Protein AF-A0A6I4T6Z5-F1 (afdb_monomer_lite)

Secondary structure (DSSP, 8-state):
-HHHHHHHHHHHHHHHHHHHHH---HHHHHHHHHHHHHHHHHHHHHHHT-HHHHHHHHHHHHHHHHHTTTS--HHHHHHHHHHHTT-

Sequence (87 aa):
MNLQIITELKLALTSYRDAVANTFQSEDMADYQRLISITEQLIEKLESGDMQEVRSLTLAFSRCVTDSFATQPHEYQRLSKLVDQVR

Organism: NCBI:txid1808508

Structure (mmCIF, N/CA/C/O backbone):
data_AF-A0A6I4T6Z5-F1
#
_entry.id   AF-A0A6I4T6Z5-F1
#
loop_
_atom_site.group_PDB
_atom_site.id
_atom_site.type_symbol
_atom_site.label_atom_id
_atom_site.label_alt_id
_atom_site.label_comp_id
_atom_site.label_asym_id
_atom_site.label_entity_id
_atom_site.label_seq_id
_atom_site.pdbx_PDB_ins_code
_atom_site.Cartn_x
_atom_site.Cartn_y
_atom_site.Cartn_z
_atom_site.occupancy
_atom_site.B_iso_or_equiv
_atom_site.auth_seq_id
_atom_site.auth_comp_id
_atom_site.auth_asym_id
_atom_site.auth_atom_id
_atom_site.pdbx_PDB_model_num
ATOM 1 N N . MET A 1 1 ? -4.418 3.080 18.629 1.00 51.66 1 MET A N 1
ATOM 2 C CA . MET A 1 1 ? -3.897 1.945 17.838 1.00 51.66 1 MET A CA 1
ATOM 3 C C . MET A 1 1 ? -3.688 2.283 16.353 1.00 51.66 1 MET A C 1
ATOM 5 O O . MET A 1 1 ? -2.738 1.766 15.794 1.00 51.66 1 MET A O 1
ATOM 9 N N . ASN A 1 2 ? -4.453 3.197 15.727 1.00 61.41 2 ASN A N 1
ATOM 10 C CA . ASN A 1 2 ? -4.342 3.465 14.273 1.00 61.41 2 ASN A CA 1
ATOM 11 C C . ASN A 1 2 ? -3.175 4.356 13.797 1.00 61.41 2 ASN A C 1
ATOM 13 O O . ASN A 1 2 ? -2.696 4.160 12.686 1.00 61.41 2 ASN A O 1
ATOM 17 N N . LEU A 1 3 ? -2.683 5.313 14.595 1.00 69.31 3 LEU A N 1
ATOM 18 C CA . LEU A 1 3 ? -1.700 6.301 14.106 1.00 69.31 3 LEU A CA 1
ATOM 19 C C . LEU A 1 3 ? -0.359 5.690 13.676 1.00 69.31 3 LEU A C 1
ATOM 21 O O . LEU A 1 3 ? 0.214 6.119 12.682 1.00 69.31 3 LEU A O 1
ATOM 25 N N . GLN A 1 4 ? 0.135 4.682 14.397 1.00 78.25 4 GLN A N 1
ATOM 26 C CA . GLN A 1 4 ? 1.423 4.061 14.081 1.00 78.25 4 GLN A CA 1
ATOM 27 C C . GLN A 1 4 ? 1.363 3.262 12.772 1.00 78.25 4 GLN A C 1
ATOM 29 O O . GLN A 1 4 ? 2.276 3.348 11.961 1.00 78.25 4 GLN A O 1
ATOM 34 N N . ILE A 1 5 ? 0.256 2.557 12.532 1.00 76.69 5 ILE A N 1
ATOM 35 C CA . ILE A 1 5 ? 0.040 1.775 11.308 1.00 76.69 5 ILE A CA 1
ATOM 36 C C . ILE A 1 5 ? -0.113 2.701 10.102 1.00 76.69 5 ILE A C 1
ATOM 38 O O . ILE A 1 5 ? 0.507 2.469 9.071 1.00 76.69 5 ILE A O 1
ATOM 42 N N . ILE A 1 6 ? -0.862 3.798 10.247 1.00 80.38 6 ILE A N 1
ATOM 43 C CA . ILE A 1 6 ? -1.003 4.808 9.190 1.00 80.38 6 ILE A CA 1
ATOM 44 C C . ILE A 1 6 ? 0.360 5.417 8.824 1.00 80.38 6 ILE A C 1
ATOM 46 O O . ILE A 1 6 ? 0.646 5.605 7.643 1.00 80.38 6 ILE A O 1
ATOM 50 N N . THR A 1 7 ? 1.218 5.703 9.807 1.00 83.31 7 THR A N 1
ATOM 51 C CA . THR A 1 7 ? 2.572 6.219 9.550 1.00 83.31 7 THR A CA 1
ATOM 52 C C . THR A 1 7 ? 3.426 5.222 8.767 1.00 83.31 7 THR A C 1
ATOM 54 O O . THR A 1 7 ? 4.057 5.607 7.787 1.00 83.31 7 THR A O 1
ATOM 57 N N . GLU A 1 8 ? 3.413 3.945 9.146 1.00 80.69 8 GLU A N 1
ATOM 58 C CA . GLU A 1 8 ? 4.157 2.892 8.438 1.00 80.69 8 GLU A CA 1
ATOM 59 C C . GLU A 1 8 ? 3.637 2.695 7.002 1.00 80.69 8 GLU A C 1
ATOM 61 O O . GLU A 1 8 ? 4.430 2.593 6.067 1.00 80.69 8 GLU A O 1
ATOM 66 N N . LEU A 1 9 ? 2.315 2.743 6.792 1.00 82.00 9 LEU A N 1
ATOM 67 C CA . LEU A 1 9 ? 1.712 2.700 5.452 1.00 82.00 9 LEU A CA 1
ATOM 68 C C . LEU A 1 9 ? 2.130 3.905 4.597 1.00 82.00 9 LEU A C 1
ATOM 70 O O . LEU A 1 9 ? 2.431 3.742 3.417 1.00 82.00 9 LEU A O 1
ATOM 74 N N . LYS A 1 10 ? 2.204 5.110 5.177 1.00 85.19 10 LYS A N 1
ATOM 75 C CA . LYS A 1 10 ? 2.672 6.320 4.474 1.00 85.19 10 LYS A CA 1
ATOM 76 C C . LYS A 1 10 ? 4.156 6.228 4.094 1.00 85.19 10 LYS A C 1
ATOM 78 O O . LYS A 1 10 ? 4.536 6.675 3.009 1.00 85.19 10 LYS A O 1
ATOM 83 N N . LEU A 1 11 ? 4.985 5.627 4.949 1.00 85.06 11 LEU A N 1
ATOM 84 C CA . LEU A 1 11 ? 6.391 5.354 4.637 1.00 85.06 11 LEU A CA 1
ATOM 85 C C . LEU A 1 11 ? 6.517 4.363 3.475 1.00 85.06 11 LEU A C 1
ATOM 87 O O . LEU A 1 11 ? 7.189 4.674 2.494 1.00 85.06 11 LEU A O 1
ATOM 91 N N . ALA A 1 12 ? 5.808 3.234 3.525 1.00 80.62 12 ALA A N 1
ATOM 92 C CA . ALA A 1 12 ? 5.812 2.265 2.430 1.00 80.62 12 ALA A CA 1
ATOM 93 C C . ALA A 1 12 ? 5.285 2.856 1.117 1.00 80.62 12 ALA A C 1
ATOM 95 O O . ALA A 1 12 ? 5.896 2.648 0.073 1.00 80.62 12 ALA A O 1
ATOM 96 N N . LEU A 1 13 ? 4.225 3.669 1.163 1.00 84.75 13 LEU A N 1
ATOM 97 C CA . LEU A 1 13 ? 3.708 4.380 -0.009 1.00 84.75 13 LEU A CA 1
ATOM 98 C C . LEU A 1 13 ? 4.780 5.258 -0.672 1.00 84.75 13 LEU A C 1
ATOM 100 O O . LEU A 1 13 ? 4.848 5.343 -1.898 1.00 84.75 13 LEU A O 1
ATOM 104 N N . THR A 1 14 ? 5.623 5.900 0.137 1.00 85.38 14 THR A N 1
ATOM 105 C CA . THR A 1 14 ? 6.739 6.716 -0.357 1.00 85.38 14 THR A CA 1
ATOM 106 C C . THR A 1 14 ? 7.780 5.827 -1.030 1.00 85.38 14 THR A C 1
ATOM 108 O O . THR A 1 14 ? 8.124 6.066 -2.184 1.00 85.38 14 THR A O 1
ATOM 111 N N . SER A 1 15 ? 8.179 4.730 -0.380 1.00 82.44 15 SER A N 1
ATOM 112 C CA . SER A 1 15 ? 9.101 3.748 -0.960 1.00 82.44 15 SER A CA 1
ATOM 113 C C . SER A 1 15 ? 8.583 3.135 -2.266 1.00 82.44 15 SER A C 1
ATOM 115 O O . SER A 1 15 ? 9.376 2.886 -3.168 1.00 82.44 15 SER A O 1
ATOM 117 N N . TYR A 1 16 ? 7.271 2.920 -2.410 1.00 81.50 16 TYR A N 1
ATOM 118 C CA . TYR A 1 16 ? 6.682 2.385 -3.645 1.00 81.50 16 TYR A CA 1
ATOM 119 C C . TYR A 1 16 ? 6.739 3.397 -4.781 1.00 81.50 16 TYR A C 1
ATOM 121 O O . TYR A 1 16 ? 7.060 3.041 -5.911 1.00 81.50 16 TYR A O 1
ATOM 129 N N . ARG A 1 17 ? 6.470 4.672 -4.489 1.00 84.12 17 ARG A N 1
ATOM 130 C CA . ARG A 1 17 ? 6.589 5.755 -5.474 1.00 84.12 17 ARG A CA 1
ATOM 131 C C . ARG A 1 17 ? 8.037 5.946 -5.917 1.00 84.12 17 ARG A C 1
ATOM 133 O O . ARG A 1 17 ? 8.285 6.099 -7.112 1.00 84.12 17 ARG A O 1
ATOM 140 N N . ASP A 1 18 ? 8.980 5.855 -4.984 1.00 83.06 18 ASP A N 1
ATOM 141 C CA . ASP A 1 18 ? 10.407 5.891 -5.297 1.00 83.06 18 ASP A CA 1
ATOM 142 C C . ASP A 1 18 ? 10.823 4.670 -6.130 1.00 83.06 18 ASP A C 1
ATOM 144 O O . ASP A 1 18 ? 11.560 4.812 -7.105 1.00 83.06 18 ASP A O 1
ATOM 148 N N . ALA A 1 19 ? 10.314 3.476 -5.812 1.00 79.94 19 ALA A N 1
ATOM 149 C CA . ALA A 1 19 ? 10.564 2.272 -6.599 1.00 79.94 19 ALA A CA 1
ATOM 150 C C . ALA A 1 19 ? 10.031 2.415 -8.033 1.00 79.94 19 ALA A C 1
ATOM 152 O O . ALA A 1 19 ? 10.779 2.152 -8.969 1.00 79.94 19 ALA A O 1
ATOM 153 N N . VAL A 1 20 ? 8.808 2.925 -8.232 1.00 81.12 20 VAL A N 1
ATOM 154 C CA . VAL A 1 20 ? 8.266 3.255 -9.569 1.00 81.12 20 VAL A CA 1
ATOM 155 C C . VAL A 1 20 ? 9.185 4.218 -10.318 1.00 81.12 20 VAL A C 1
ATOM 157 O O . VAL A 1 20 ? 9.464 3.996 -11.492 1.00 81.12 20 VAL A O 1
ATOM 160 N N . ALA A 1 21 ? 9.676 5.269 -9.658 1.00 80.00 21 ALA A N 1
ATOM 161 C CA . ALA A 1 21 ? 10.542 6.264 -10.290 1.00 80.00 21 ALA A CA 1
ATOM 162 C C . ALA A 1 21 ? 11.908 5.698 -10.722 1.00 80.00 21 ALA A C 1
ATOM 164 O O . ALA A 1 21 ? 12.506 6.207 -11.669 1.00 80.00 21 ALA A O 1
ATOM 165 N N . ASN A 1 22 ? 12.394 4.653 -10.045 1.00 76.75 22 ASN A N 1
ATOM 166 C CA . ASN A 1 22 ? 13.700 4.037 -10.297 1.00 76.75 22 ASN A CA 1
ATOM 167 C C . ASN A 1 22 ? 13.623 2.696 -11.053 1.00 76.75 22 ASN A C 1
ATOM 169 O O . ASN A 1 22 ? 14.657 2.102 -11.363 1.00 76.75 22 ASN A O 1
ATOM 173 N N . THR A 1 23 ? 12.418 2.210 -11.352 1.00 75.06 23 THR A N 1
ATOM 174 C CA . THR A 1 23 ? 12.193 0.937 -12.041 1.00 75.06 23 THR A CA 1
ATOM 175 C C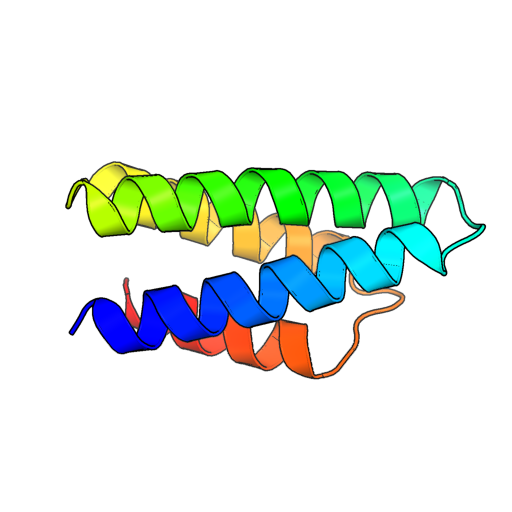 . THR A 1 23 ? 11.987 1.170 -13.532 1.00 75.06 23 THR A C 1
ATOM 177 O O . THR A 1 23 ? 11.091 1.899 -13.945 1.00 75.06 23 THR A O 1
ATOM 180 N N . PHE A 1 24 ? 12.795 0.500 -14.354 1.00 69.12 24 PHE A N 1
ATOM 181 C CA . PHE A 1 24 ? 12.706 0.570 -15.819 1.00 69.12 24 PHE A CA 1
ATOM 182 C C . PHE A 1 24 ? 11.992 -0.642 -16.441 1.00 69.12 24 PHE A C 1
ATOM 184 O O . PHE A 1 24 ? 11.774 -0.676 -17.651 1.00 69.12 24 PHE A O 1
ATOM 191 N N . GLN A 1 25 ? 11.635 -1.639 -15.625 1.00 73.56 25 GLN A N 1
ATOM 192 C CA . GLN A 1 25 ? 10.888 -2.823 -16.045 1.00 73.56 25 GLN A CA 1
ATOM 193 C C . GLN A 1 25 ? 9.384 -2.563 -15.913 1.00 73.56 25 GLN A C 1
ATOM 195 O O . GLN A 1 25 ? 8.898 -2.191 -14.847 1.00 73.56 25 GLN A O 1
ATOM 200 N N . SER A 1 26 ? 8.634 -2.754 -16.999 1.00 71.81 26 SER A N 1
ATOM 201 C CA . SER A 1 26 ? 7.202 -2.428 -17.044 1.00 71.81 26 SER A CA 1
ATOM 202 C C . SER A 1 26 ? 6.342 -3.295 -16.121 1.00 71.81 26 SER A C 1
ATOM 204 O O . SER A 1 26 ? 5.319 -2.820 -15.635 1.00 71.81 26 SER A O 1
ATOM 206 N N . GLU A 1 27 ? 6.741 -4.547 -15.883 1.00 70.56 27 GLU A N 1
ATOM 207 C CA . GLU A 1 27 ? 6.021 -5.480 -15.003 1.00 70.56 27 GLU A CA 1
ATOM 208 C C . GLU A 1 27 ? 6.155 -5.075 -13.531 1.00 70.56 27 GLU A C 1
ATOM 210 O O . GLU A 1 27 ? 5.143 -4.836 -12.873 1.00 70.56 27 GLU A O 1
ATOM 215 N N . ASP A 1 28 ? 7.386 -4.853 -13.059 1.00 71.75 28 ASP A N 1
ATOM 216 C CA . ASP A 1 28 ? 7.656 -4.341 -11.710 1.00 71.75 28 ASP A CA 1
ATOM 217 C C . ASP A 1 28 ? 6.951 -2.988 -11.471 1.00 71.75 28 ASP A C 1
ATOM 219 O O . ASP A 1 28 ? 6.381 -2.740 -10.408 1.00 71.75 28 ASP A O 1
ATOM 223 N N . MET A 1 29 ? 6.924 -2.104 -12.478 1.00 79.25 29 MET A N 1
ATOM 224 C CA . MET A 1 29 ? 6.250 -0.804 -12.382 1.00 79.25 29 MET A CA 1
ATOM 225 C C . MET A 1 29 ? 4.731 -0.942 -12.192 1.00 79.25 29 MET A C 1
ATOM 227 O O . MET A 1 29 ? 4.147 -0.210 -11.391 1.00 79.25 29 MET A O 1
ATOM 231 N N . ALA A 1 30 ? 4.090 -1.875 -12.903 1.00 82.19 30 ALA A N 1
ATOM 232 C CA . ALA A 1 30 ? 2.657 -2.138 -12.772 1.00 82.19 30 ALA A CA 1
ATOM 233 C C . ALA A 1 30 ? 2.308 -2.706 -11.386 1.00 82.19 30 ALA A C 1
ATOM 235 O O . ALA A 1 30 ? 1.283 -2.343 -10.801 1.00 82.19 30 ALA A O 1
ATOM 236 N N . ASP A 1 31 ? 3.179 -3.546 -10.835 1.00 80.56 31 ASP A N 1
ATOM 237 C CA . ASP A 1 31 ? 3.012 -4.110 -9.499 1.00 80.56 31 ASP A CA 1
ATOM 238 C C . ASP A 1 31 ? 3.192 -3.058 -8.402 1.00 80.56 31 ASP A C 1
ATOM 240 O O . ASP A 1 31 ? 2.341 -2.941 -7.514 1.00 80.56 31 ASP A O 1
ATOM 244 N N . TYR A 1 32 ? 4.209 -2.196 -8.503 1.00 81.50 32 TYR A N 1
ATOM 245 C CA . TYR A 1 32 ? 4.346 -1.068 -7.581 1.00 81.50 32 TYR A CA 1
ATOM 246 C C . TYR A 1 32 ? 3.164 -0.094 -7.674 1.00 81.50 32 TYR A C 1
ATOM 248 O O . TYR A 1 32 ? 2.697 0.396 -6.647 1.00 81.50 32 TYR A O 1
ATOM 256 N N . GLN A 1 33 ? 2.616 0.154 -8.867 1.00 84.56 33 GLN A N 1
ATOM 257 C CA . GLN A 1 33 ? 1.407 0.972 -9.028 1.00 84.56 33 GLN A CA 1
ATOM 258 C C . GLN A 1 33 ? 0.178 0.350 -8.349 1.00 84.56 33 GLN A C 1
ATOM 260 O O . GLN A 1 33 ? -0.591 1.068 -7.701 1.00 84.56 33 GLN A O 1
ATOM 265 N N . ARG A 1 34 ? -0.002 -0.976 -8.431 1.00 85.44 34 ARG A N 1
ATOM 266 C CA . ARG A 1 34 ? -1.062 -1.671 -7.678 1.00 85.44 34 ARG A CA 1
ATOM 267 C C . ARG A 1 34 ? -0.860 -1.534 -6.173 1.00 85.44 34 ARG A C 1
ATOM 269 O O . ARG A 1 34 ? -1.815 -1.215 -5.465 1.00 85.44 34 ARG A O 1
ATOM 276 N N . LEU A 1 35 ? 0.368 -1.720 -5.687 1.00 84.00 35 LEU A N 1
ATOM 277 C CA . LEU A 1 35 ? 0.696 -1.576 -4.267 1.00 84.00 35 LEU A CA 1
ATOM 278 C C . LEU A 1 35 ? 0.442 -0.153 -3.755 1.00 84.00 35 LEU A C 1
ATOM 280 O O . LEU A 1 35 ? -0.123 0.002 -2.672 1.00 84.00 35 LEU A O 1
ATOM 284 N N . ILE A 1 36 ? 0.781 0.876 -4.539 1.00 87.31 36 ILE A N 1
ATOM 285 C CA . ILE A 1 36 ? 0.454 2.283 -4.247 1.00 87.31 36 ILE A CA 1
ATOM 286 C C . ILE A 1 36 ? -1.056 2.441 -4.060 1.00 87.31 36 ILE A C 1
ATOM 288 O O . ILE A 1 36 ? -1.494 2.906 -3.009 1.00 87.31 36 ILE A O 1
ATOM 292 N N . SER A 1 37 ? -1.851 1.987 -5.034 1.00 90.56 37 SER A N 1
ATOM 293 C CA . SER A 1 37 ? -3.308 2.151 -5.005 1.00 90.56 37 SER A CA 1
ATOM 294 C C . SER A 1 37 ? -3.962 1.439 -3.817 1.00 90.56 37 SER A C 1
ATOM 296 O O . SER A 1 37 ? -4.847 1.999 -3.169 1.00 90.56 37 SER A O 1
ATOM 298 N N . ILE A 1 38 ? -3.520 0.219 -3.493 1.00 88.38 38 ILE A N 1
ATOM 299 C CA . ILE A 1 38 ? -4.045 -0.528 -2.343 1.00 88.38 38 ILE A CA 1
ATOM 300 C C . ILE A 1 38 ? -3.658 0.164 -1.029 1.00 88.38 38 ILE A C 1
ATOM 302 O O . ILE A 1 38 ? -4.484 0.267 -0.126 1.00 88.38 38 ILE A O 1
ATOM 306 N N . THR A 1 39 ? -2.424 0.663 -0.922 1.00 86.81 39 THR A N 1
ATOM 307 C CA . THR A 1 39 ? -1.912 1.314 0.296 1.00 86.81 39 THR A CA 1
ATOM 308 C C . THR A 1 39 ? -2.611 2.646 0.568 1.00 86.81 39 THR A C 1
ATOM 310 O O . THR A 1 39 ? -2.940 2.935 1.717 1.00 86.81 39 THR A O 1
ATOM 313 N N . GLU A 1 40 ? -2.897 3.435 -0.472 1.00 90.25 40 GLU A N 1
ATOM 314 C CA . GLU A 1 40 ? -3.682 4.674 -0.362 1.00 90.25 40 GLU A CA 1
ATOM 315 C C . GLU A 1 40 ? -5.092 4.401 0.166 1.00 90.25 40 GLU A C 1
ATOM 317 O O . GLU A 1 40 ? -5.522 5.039 1.127 1.00 90.25 40 GLU A O 1
ATOM 322 N N . GLN A 1 41 ? -5.771 3.398 -0.397 1.00 90.94 41 GLN A N 1
ATOM 323 C CA . GLN A 1 41 ? -7.092 2.983 0.075 1.00 90.94 41 GLN A CA 1
ATOM 324 C C . GLN A 1 41 ? -7.029 2.479 1.523 1.00 90.94 41 GLN A C 1
ATOM 326 O O . GLN A 1 41 ? -7.883 2.819 2.333 1.00 90.94 41 GLN A O 1
ATOM 331 N N . LEU A 1 42 ? -5.996 1.718 1.894 1.00 87.38 42 LEU A N 1
ATOM 332 C CA . LEU A 1 42 ? -5.808 1.233 3.266 1.00 87.38 42 LEU A CA 1
ATOM 333 C C . LEU A 1 42 ? -5.682 2.384 4.271 1.00 87.38 42 LEU A C 1
ATOM 335 O O . LEU A 1 42 ? -6.302 2.335 5.334 1.00 87.38 42 LEU A O 1
ATOM 339 N N . ILE A 1 43 ? -4.918 3.425 3.927 1.00 87.94 43 ILE A N 1
ATOM 340 C CA . ILE A 1 43 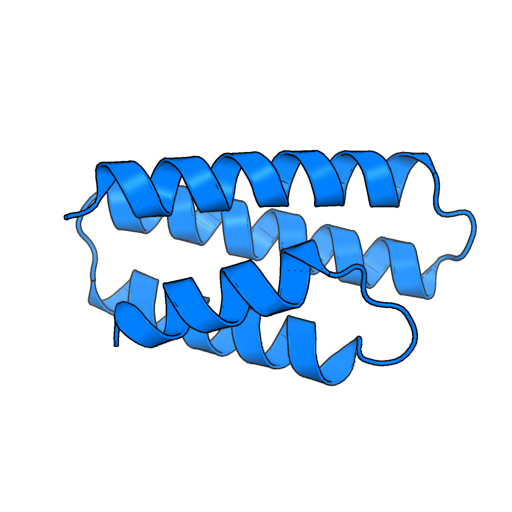? -4.781 4.638 4.745 1.00 87.94 43 ILE A CA 1
ATOM 341 C C . ILE A 1 43 ? -6.135 5.337 4.887 1.00 87.94 43 ILE A C 1
ATOM 343 O O . ILE A 1 43 ? -6.549 5.613 6.011 1.00 87.94 43 ILE A O 1
ATOM 347 N N . GLU A 1 44 ? -6.840 5.573 3.777 1.00 90.69 44 GLU A N 1
ATOM 348 C CA . GLU A 1 44 ? -8.151 6.234 3.780 1.00 90.69 44 GLU A CA 1
ATOM 349 C C . GLU A 1 44 ? -9.154 5.475 4.661 1.00 90.69 44 GLU A C 1
ATOM 351 O O . GLU A 1 44 ? -9.831 6.059 5.512 1.00 90.69 44 GLU A O 1
ATOM 356 N N . LYS A 1 45 ? -9.221 4.147 4.515 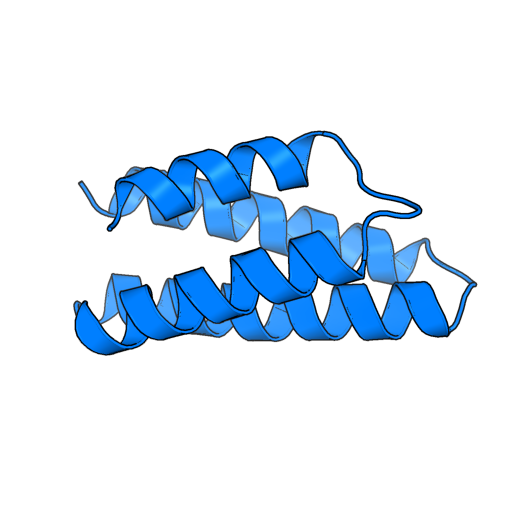1.00 89.19 45 LYS A N 1
ATOM 357 C CA . LYS A 1 45 ? -10.159 3.317 5.276 1.00 89.19 45 LYS A CA 1
ATOM 358 C C . LYS A 1 45 ? -9.791 3.244 6.756 1.00 89.19 45 LYS A C 1
ATOM 360 O O . LYS A 1 45 ? -10.688 3.351 7.592 1.00 89.19 45 LYS A O 1
ATOM 365 N N . LEU A 1 46 ? -8.503 3.183 7.101 1.00 85.19 46 LEU A N 1
ATOM 366 C CA . LEU A 1 46 ? -8.034 3.281 8.491 1.00 85.19 46 LEU A CA 1
ATOM 367 C C . LEU A 1 46 ? -8.342 4.641 9.132 1.00 85.19 46 LEU A C 1
ATOM 369 O O . LEU A 1 46 ? -8.684 4.686 10.317 1.00 85.19 46 LEU A O 1
ATOM 373 N N . GLU A 1 47 ? -8.225 5.734 8.374 1.00 86.62 47 GLU A N 1
ATOM 374 C CA . GLU A 1 47 ? -8.574 7.087 8.826 1.00 86.62 47 GLU A CA 1
ATOM 375 C C . GLU A 1 47 ? -10.097 7.244 8.998 1.00 86.62 47 GLU A C 1
ATOM 377 O O . GLU A 1 47 ? -10.540 7.866 9.964 1.00 86.62 47 GLU A O 1
ATOM 382 N N . SER A 1 48 ? -10.902 6.615 8.133 1.00 87.50 48 SER A N 1
ATOM 383 C CA . SER A 1 48 ? -12.373 6.598 8.235 1.00 87.50 48 SER A CA 1
ATOM 384 C C . SER A 1 48 ? -12.927 5.645 9.307 1.00 87.50 48 SER A C 1
ATOM 386 O O . SER A 1 48 ? -14.080 5.778 9.716 1.00 87.50 48 SER A O 1
ATOM 388 N N . GLY A 1 49 ? -12.120 4.685 9.773 1.00 84.19 49 GLY A N 1
ATOM 389 C CA . GLY A 1 49 ? -12.529 3.660 10.735 1.00 84.19 49 GLY A CA 1
ATOM 390 C C . GLY A 1 49 ? -13.329 2.492 10.140 1.00 84.19 49 GLY A C 1
ATOM 391 O O . GLY A 1 49 ? -13.875 1.692 10.902 1.00 84.19 49 GLY A O 1
ATOM 392 N N . ASP A 1 50 ? -13.394 2.359 8.811 1.00 85.94 50 ASP A N 1
ATOM 393 C CA . ASP A 1 50 ? -14.054 1.234 8.135 1.00 85.94 50 ASP A CA 1
ATOM 394 C C . ASP A 1 50 ? -13.189 -0.035 8.192 1.00 85.94 50 ASP A C 1
ATOM 396 O O . ASP A 1 50 ? -12.453 -0.391 7.269 1.00 85.94 50 ASP A O 1
ATOM 400 N N . MET A 1 51 ? -13.278 -0.743 9.317 1.00 80.69 51 MET A N 1
ATOM 401 C CA . MET A 1 51 ? -12.463 -1.932 9.575 1.00 80.69 51 MET A CA 1
ATOM 402 C C . MET A 1 51 ? -12.803 -3.126 8.665 1.00 80.69 51 MET A C 1
ATOM 404 O O . MET A 1 51 ? -11.994 -4.050 8.549 1.00 80.69 51 MET A O 1
ATOM 408 N N . GLN A 1 52 ? -13.977 -3.141 8.024 1.00 83.31 52 GLN A N 1
ATOM 409 C CA . GLN A 1 52 ? -14.354 -4.209 7.096 1.00 83.31 52 GLN A CA 1
ATOM 410 C C . GLN A 1 52 ? -13.591 -4.062 5.777 1.00 83.31 52 GLN A C 1
ATOM 412 O O . GLN A 1 52 ? -12.974 -5.024 5.309 1.00 83.31 52 GLN A O 1
ATOM 417 N N . GLU A 1 5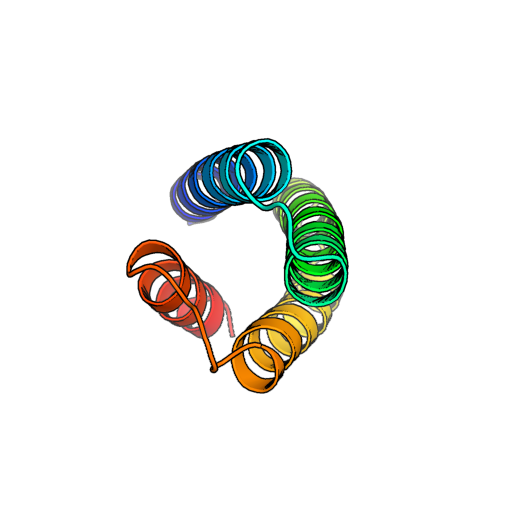3 ? -13.571 -2.850 5.227 1.00 83.69 53 GLU A N 1
ATOM 418 C CA . GLU A 1 53 ? -12.7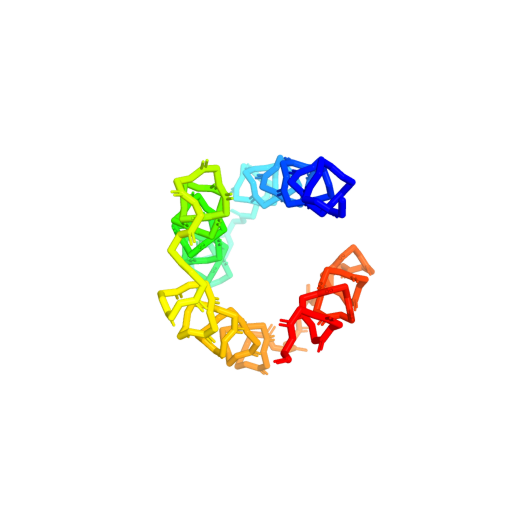69 -2.508 4.052 1.00 83.69 53 GLU A CA 1
ATOM 419 C C . GLU A 1 53 ? -11.270 -2.647 4.336 1.00 83.69 53 GLU A C 1
ATOM 421 O O . GLU A 1 53 ? -10.553 -3.255 3.541 1.00 83.69 53 GLU A O 1
ATOM 426 N N . VAL A 1 54 ? -10.795 -2.196 5.506 1.00 83.25 54 VAL A N 1
ATOM 427 C CA . VAL A 1 54 ? -9.387 -2.359 5.919 1.00 83.25 54 VAL A CA 1
ATOM 428 C C . VAL A 1 54 ? -8.954 -3.821 5.855 1.00 83.25 54 VAL A C 1
ATOM 430 O O . VAL A 1 54 ? -7.885 -4.117 5.323 1.00 83.25 54 VAL A O 1
ATOM 433 N N . ARG A 1 55 ? -9.776 -4.757 6.344 1.00 79.25 55 ARG A N 1
ATOM 434 C CA . ARG A 1 55 ? -9.476 -6.198 6.272 1.00 79.25 55 ARG A CA 1
ATOM 435 C C . ARG A 1 55 ? -9.446 -6.718 4.836 1.00 79.25 55 ARG A C 1
ATOM 437 O O . ARG A 1 55 ? -8.578 -7.523 4.502 1.00 79.25 55 ARG A O 1
ATOM 444 N N . SER A 1 56 ? -10.367 -6.268 3.987 1.00 84.38 56 SER A N 1
ATOM 445 C CA . SER A 1 56 ? -10.401 -6.651 2.569 1.00 84.38 56 SER A CA 1
ATOM 446 C C . SER A 1 56 ? -9.143 -6.175 1.831 1.00 84.38 56 SER A C 1
ATOM 448 O O . SER A 1 56 ? -8.449 -6.963 1.185 1.00 84.38 56 SER A O 1
ATOM 450 N N . LEU A 1 57 ? -8.787 -4.903 2.014 1.00 83.94 57 LEU A N 1
ATOM 451 C CA . LEU A 1 57 ? -7.612 -4.275 1.411 1.00 83.94 57 LEU A CA 1
ATOM 452 C C . LEU A 1 57 ? -6.302 -4.852 1.953 1.00 83.94 57 LEU A C 1
ATOM 454 O O . LEU A 1 57 ? -5.361 -5.038 1.194 1.00 83.94 57 LEU A O 1
ATOM 458 N N . THR A 1 58 ? -6.260 -5.218 3.232 1.00 80.06 58 THR A N 1
ATOM 459 C CA . THR A 1 58 ? -5.154 -5.960 3.862 1.00 80.06 58 THR A CA 1
ATOM 460 C C . THR A 1 58 ? -4.883 -7.283 3.143 1.00 80.06 58 THR A C 1
ATOM 462 O O . THR A 1 58 ? -3.737 -7.607 2.830 1.00 80.06 58 THR A O 1
ATOM 465 N N . LEU A 1 59 ? -5.934 -8.045 2.828 1.00 79.81 59 LEU A N 1
ATOM 466 C CA . LEU A 1 59 ? -5.800 -9.304 2.094 1.00 79.81 59 LEU A CA 1
ATOM 467 C C . LEU A 1 59 ? -5.368 -9.073 0.642 1.00 79.81 59 LEU A C 1
ATOM 469 O O . LEU A 1 59 ? -4.529 -9.813 0.131 1.00 79.81 59 LEU A O 1
ATOM 473 N N . ALA A 1 60 ? -5.920 -8.051 -0.018 1.00 83.62 60 ALA A N 1
ATOM 474 C CA . ALA A 1 60 ? -5.516 -7.669 -1.369 1.00 83.62 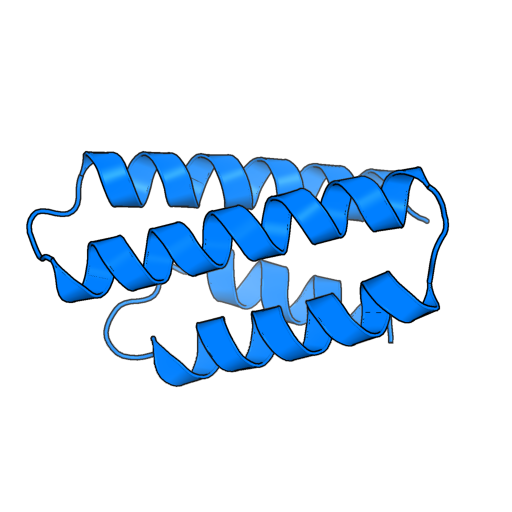60 ALA A CA 1
ATOM 475 C C . ALA A 1 60 ? -4.043 -7.235 -1.415 1.00 83.62 60 ALA A C 1
ATOM 477 O O . ALA A 1 60 ? -3.305 -7.660 -2.301 1.00 83.62 60 ALA A O 1
ATOM 478 N N . PHE A 1 61 ? -3.605 -6.461 -0.420 1.00 82.69 61 PHE A N 1
ATOM 479 C CA . PHE A 1 61 ? -2.221 -6.044 -0.238 1.00 82.69 61 PHE A CA 1
ATOM 480 C C . PHE A 1 61 ? -1.306 -7.257 -0.077 1.00 82.69 61 PHE A C 1
ATOM 482 O O . PHE A 1 61 ? -0.364 -7.413 -0.842 1.00 82.69 61 PHE A O 1
ATOM 489 N N . SER A 1 62 ? -1.620 -8.164 0.855 1.00 76.81 62 SER A N 1
ATOM 490 C CA . SER A 1 62 ? -0.833 -9.382 1.086 1.00 76.81 62 SER A CA 1
ATOM 491 C C . SER A 1 62 ? -0.717 -10.252 -0.170 1.00 76.81 62 SER A C 1
ATOM 493 O O . SER A 1 62 ? 0.368 -10.750 -0.467 1.00 76.81 62 SER A O 1
ATOM 495 N N . ARG A 1 63 ? -1.793 -10.388 -0.955 1.00 77.94 63 ARG A N 1
ATOM 496 C CA . ARG A 1 63 ? -1.761 -11.104 -2.242 1.00 77.94 63 ARG A CA 1
ATOM 497 C C . ARG A 1 63 ? -0.890 -10.402 -3.274 1.00 77.94 63 ARG A C 1
ATOM 499 O O . ARG A 1 63 ? -0.017 -11.045 -3.830 1.00 77.94 63 ARG A O 1
ATOM 506 N N . CYS A 1 64 ? -1.064 -9.095 -3.464 1.00 77.00 64 CYS A N 1
ATOM 507 C CA . CYS A 1 64 ? -0.246 -8.316 -4.395 1.00 77.00 64 CYS A CA 1
ATOM 508 C C . CYS A 1 64 ? 1.241 -8.384 -4.020 1.00 77.00 64 CYS A C 1
ATOM 510 O O . CYS A 1 64 ? 2.100 -8.529 -4.879 1.00 77.00 64 CYS A O 1
ATOM 512 N N . VAL A 1 65 ? 1.541 -8.350 -2.721 1.00 69.56 65 VAL A N 1
ATOM 513 C CA . VAL A 1 65 ? 2.894 -8.545 -2.205 1.00 69.56 65 VAL A CA 1
ATOM 514 C C . VAL A 1 65 ? 3.391 -9.961 -2.499 1.00 69.56 65 VAL A C 1
ATOM 516 O O . VAL A 1 65 ? 4.541 -10.095 -2.895 1.00 69.56 65 VAL A O 1
ATOM 519 N N . THR A 1 66 ? 2.549 -10.987 -2.327 1.00 67.81 66 THR A N 1
ATOM 520 C CA . THR A 1 66 ? 2.880 -12.409 -2.548 1.00 67.81 66 THR A CA 1
ATOM 521 C C . THR A 1 66 ? 3.117 -12.749 -4.020 1.00 67.81 66 THR A C 1
ATOM 523 O O . THR A 1 66 ? 4.037 -13.497 -4.342 1.00 67.81 66 THR A O 1
ATOM 526 N N . ASP A 1 67 ? 2.323 -12.176 -4.917 1.00 65.06 67 ASP A N 1
ATOM 527 C CA . ASP A 1 67 ? 2.405 -12.445 -6.350 1.00 65.06 67 ASP A CA 1
ATOM 528 C C . ASP A 1 67 ? 3.630 -11.754 -6.987 1.00 65.06 67 ASP A C 1
ATOM 530 O O . ASP A 1 67 ? 4.235 -12.304 -7.905 1.00 65.06 67 ASP A O 1
ATOM 534 N N . SER A 1 68 ? 4.082 -10.618 -6.438 1.00 59.19 68 SER A N 1
ATOM 535 C CA . SER A 1 68 ? 5.272 -9.875 -6.898 1.00 59.19 68 SER A CA 1
ATOM 536 C C . SER A 1 68 ? 6.604 -10.327 -6.254 1.00 59.19 68 SER A C 1
ATOM 538 O O . SER A 1 68 ? 7.577 -9.574 -6.245 1.00 59.19 68 SER A O 1
ATOM 540 N N . PHE A 1 69 ? 6.693 -11.542 -5.685 1.00 52.50 69 PHE A N 1
ATOM 541 C CA . PHE A 1 69 ? 7.830 -12.018 -4.858 1.00 52.50 69 PHE A CA 1
ATOM 542 C C . PHE A 1 69 ? 9.201 -12.145 -5.550 1.00 52.50 69 PHE A C 1
ATOM 544 O O . PHE A 1 69 ? 10.164 -12.560 -4.902 1.00 52.50 69 PHE A O 1
ATOM 551 N N . ALA A 1 70 ? 9.338 -11.807 -6.831 1.00 46.47 70 ALA A N 1
ATOM 552 C CA . ALA A 1 70 ? 10.623 -11.915 -7.515 1.00 46.47 70 ALA A CA 1
ATOM 553 C C . ALA A 1 70 ? 11.639 -10.831 -7.085 1.00 46.47 70 ALA A C 1
ATOM 555 O O . ALA A 1 70 ? 12.841 -11.047 -7.244 1.00 46.47 70 ALA A O 1
ATOM 556 N N . THR A 1 71 ? 11.202 -9.690 -6.528 1.00 48.34 71 THR A N 1
ATOM 557 C CA . THR A 1 71 ? 12.056 -8.481 -6.444 1.00 48.34 71 THR A CA 1
ATOM 558 C C . THR A 1 71 ? 11.837 -7.578 -5.213 1.00 48.34 71 THR A C 1
ATOM 560 O O . THR A 1 71 ? 12.139 -6.390 -5.279 1.00 48.34 71 THR A O 1
ATOM 563 N N . GLN A 1 72 ? 11.348 -8.068 -4.064 1.00 57.28 72 GLN A N 1
ATOM 564 C CA . GLN A 1 72 ? 10.943 -7.145 -2.983 1.00 57.28 72 GLN A CA 1
ATOM 565 C C . GLN A 1 72 ? 12.047 -6.666 -2.010 1.00 57.28 72 GLN A C 1
ATOM 567 O O . GLN A 1 72 ? 12.742 -7.487 -1.402 1.00 57.28 72 GLN A O 1
ATOM 572 N N . PRO A 1 73 ? 12.130 -5.342 -1.756 1.00 55.53 73 PRO A N 1
ATOM 573 C CA . PRO A 1 73 ? 12.863 -4.742 -0.635 1.00 55.53 73 PRO A CA 1
ATOM 574 C C . PRO A 1 73 ? 12.323 -5.134 0.761 1.00 55.53 73 PRO A C 1
ATOM 576 O O . PRO A 1 73 ? 11.184 -5.573 0.931 1.00 55.53 73 PRO A O 1
ATOM 579 N N . HIS A 1 74 ? 13.136 -4.963 1.808 1.00 57.88 74 HIS A N 1
ATOM 580 C CA . HIS A 1 74 ? 12.830 -5.412 3.179 1.00 57.88 74 HIS A CA 1
ATOM 581 C C . HIS A 1 74 ? 11.633 -4.698 3.835 1.00 57.88 74 HIS A C 1
ATOM 583 O O . HIS A 1 74 ? 10.984 -5.246 4.733 1.00 57.88 74 HIS A O 1
ATOM 589 N N . GLU A 1 75 ? 11.322 -3.487 3.392 1.00 56.38 75 GLU A N 1
ATOM 590 C CA . GLU A 1 75 ? 10.243 -2.638 3.895 1.00 56.38 75 GLU A CA 1
ATOM 591 C C . GLU A 1 75 ? 8.859 -3.276 3.668 1.00 56.38 75 GLU A C 1
ATOM 593 O O . GLU A 1 75 ? 7.957 -3.147 4.498 1.00 56.38 75 GLU A O 1
ATOM 598 N N . TYR A 1 76 ? 8.721 -4.064 2.600 1.00 62.38 76 TYR A N 1
ATOM 599 C CA . TYR A 1 76 ? 7.483 -4.720 2.174 1.00 62.38 76 TYR A CA 1
ATOM 600 C C . TYR A 1 76 ? 7.097 -5.858 3.127 1.00 62.38 76 TYR A C 1
ATOM 602 O O . TYR A 1 76 ? 5.943 -5.981 3.544 1.00 62.38 76 TYR A O 1
ATOM 610 N N . GLN A 1 77 ? 8.088 -6.637 3.574 1.00 61.47 77 GLN A N 1
ATOM 611 C CA . GLN A 1 77 ? 7.890 -7.694 4.569 1.00 61.47 77 GLN A CA 1
ATOM 612 C C . GLN A 1 77 ? 7.455 -7.131 5.926 1.00 61.47 77 GLN A C 1
ATOM 614 O O . GLN A 1 77 ? 6.695 -7.769 6.659 1.00 61.47 77 GLN A O 1
ATOM 619 N N . ARG A 1 78 ? 7.942 -5.936 6.280 1.00 65.56 78 ARG A N 1
ATOM 620 C CA . ARG A 1 78 ? 7.592 -5.274 7.540 1.00 65.56 78 ARG A CA 1
ATOM 621 C C . ARG A 1 78 ? 6.143 -4.799 7.524 1.00 65.56 78 ARG A C 1
ATOM 623 O O . ARG A 1 78 ? 5.423 -5.041 8.492 1.00 65.56 78 ARG A O 1
ATOM 630 N N . LEU A 1 79 ? 5.710 -4.217 6.406 1.00 63.84 79 LEU A N 1
ATOM 631 C CA . LEU A 1 79 ? 4.336 -3.763 6.225 1.00 63.84 79 LEU A CA 1
ATOM 632 C C . LEU A 1 79 ? 3.347 -4.929 6.227 1.00 63.84 79 LEU A C 1
ATOM 634 O O . LEU A 1 79 ? 2.355 -4.873 6.944 1.00 63.84 79 LEU A O 1
ATOM 638 N N . SER A 1 80 ? 3.663 -6.025 5.526 1.00 63.66 80 SER A N 1
ATOM 639 C CA . SER A 1 80 ? 2.831 -7.236 5.540 1.00 63.66 80 SER A CA 1
ATOM 640 C C . SER A 1 80 ? 2.605 -7.761 6.960 1.00 63.66 80 SER A C 1
ATOM 642 O O . SER A 1 80 ? 1.488 -8.143 7.295 1.00 63.66 80 SER A O 1
ATOM 644 N N . LYS A 1 81 ? 3.636 -7.751 7.816 1.00 66.06 81 LYS A N 1
ATOM 645 C CA . LYS A 1 81 ? 3.516 -8.195 9.215 1.00 66.06 81 LYS A CA 1
ATOM 646 C C . LYS A 1 81 ? 2.679 -7.251 10.074 1.00 66.06 81 LYS A C 1
ATOM 648 O O . LYS A 1 81 ? 1.958 -7.718 10.946 1.00 66.06 81 LYS A O 1
ATOM 653 N N . LEU A 1 82 ? 2.799 -5.941 9.869 1.00 65.88 82 LEU A N 1
ATOM 654 C CA . LEU A 1 82 ? 2.014 -4.941 10.602 1.00 65.88 82 LEU A CA 1
ATOM 655 C C . LEU A 1 82 ? 0.541 -4.981 10.201 1.00 65.88 82 LEU A C 1
ATOM 657 O O . LEU A 1 82 ? -0.340 -4.859 11.044 1.00 65.88 82 LEU A O 1
ATOM 661 N N . VAL A 1 83 ? 0.285 -5.190 8.917 1.00 63.91 83 VAL A N 1
ATOM 662 C CA . VAL A 1 83 ? -1.054 -5.307 8.350 1.00 63.91 83 VAL A CA 1
ATOM 663 C C . VAL A 1 83 ? -1.737 -6.602 8.824 1.00 63.91 83 VAL A C 1
ATOM 665 O O . VAL A 1 83 ? -2.901 -6.563 9.216 1.00 63.91 83 VAL A O 1
ATOM 668 N N . ASP A 1 84 ? -1.004 -7.714 8.942 1.00 63.56 84 ASP A N 1
ATOM 669 C CA . ASP A 1 84 ? -1.513 -8.952 9.560 1.00 63.56 84 ASP A CA 1
ATOM 670 C C . ASP A 1 84 ? -1.938 -8.773 11.032 1.00 63.56 84 ASP A C 1
ATOM 672 O O . ASP A 1 84 ? -2.841 -9.465 11.500 1.00 63.56 84 ASP A O 1
ATOM 676 N N . GLN A 1 85 ? -1.341 -7.827 11.768 1.00 65.75 85 GLN A N 1
ATOM 677 C CA . GLN A 1 85 ? -1.718 -7.527 13.159 1.00 65.75 85 GLN A CA 1
ATOM 678 C C . GLN A 1 85 ? -3.049 -6.766 13.285 1.00 65.75 85 GLN A C 1
ATOM 680 O O . GLN A 1 85 ? -3.567 -6.634 14.392 1.00 65.75 85 GLN A O 1
ATOM 685 N N . VAL A 1 86 ? -3.604 -6.257 12.178 1.00 62.06 86 VAL A N 1
ATOM 686 C CA . VAL A 1 86 ? -4.906 -5.558 12.143 1.00 62.06 86 VAL A CA 1
ATOM 687 C C . VAL A 1 86 ? -6.081 -6.536 11.996 1.00 62.06 86 VAL A C 1
ATOM 689 O O . VAL A 1 86 ? -7.240 -6.145 12.157 1.00 62.06 86 VAL A O 1
ATOM 692 N N . ARG A 1 87 ? -5.802 -7.806 11.686 1.00 51.56 87 ARG A N 1
ATOM 693 C CA . ARG A 1 87 ? -6.811 -8.849 11.474 1.00 51.56 87 ARG A CA 1
ATOM 694 C C . ARG A 1 87 ? -7.587 -9.171 12.753 1.00 51.56 87 ARG A C 1
ATOM 696 O O . ARG A 1 87 ? -8.843 -9.099 12.687 1.00 51.56 87 ARG A O 1
#

Foldseek 3Di:
DLPVLLVLLVVVLVVLVVCLVVDPDPVSNVLSVQLNVLSVQLNVCSVVVVLVVNLVSLVVNLVSLVVSPPDDDPSSVVSNVSSVVSD

Radius of gyration: 12.26 Å; chains: 1; bounding box: 28×20×35 Å

pLDDT: mean 75.75, std 11.28, range [46.47, 90.94]